Protein AF-A0A5B8M8N9-F1 (afdb_monomer)

pLDDT: mean 94.11, std 12.51, range [40.78, 98.94]

Structure (mmCIF, N/CA/C/O backbone):
data_AF-A0A5B8M8N9-F1
#
_entry.id   AF-A0A5B8M8N9-F1
#
loop_
_atom_site.group_PDB
_atom_site.id
_atom_site.type_symbol
_atom_site.label_atom_id
_atom_site.label_alt_id
_atom_site.label_comp_id
_atom_site.label_asym_id
_atom_site.label_entity_id
_atom_site.label_seq_id
_atom_site.pdbx_PDB_ins_code
_atom_site.Cartn_x
_atom_site.Cartn_y
_atom_site.Cartn_z
_atom_site.occupancy
_atom_site.B_iso_or_equiv
_atom_site.auth_seq_id
_atom_site.auth_comp_id
_atom_site.auth_asym_id
_atom_site.auth_atom_id
_atom_site.pdbx_PDB_model_num
ATOM 1 N N . MET A 1 1 ? -19.754 -28.609 23.657 1.00 47.62 1 MET A N 1
ATOM 2 C CA . MET A 1 1 ? -19.419 -27.193 23.909 1.00 47.62 1 MET A CA 1
ATOM 3 C C . MET A 1 1 ? -18.874 -26.633 22.603 1.00 47.62 1 MET A C 1
ATOM 5 O O . MET A 1 1 ? -17.771 -26.991 22.222 1.00 47.62 1 MET A O 1
ATOM 9 N N . ALA A 1 2 ? -19.706 -25.923 21.839 1.00 40.78 2 ALA A N 1
ATOM 10 C CA . ALA A 1 2 ? -19.340 -25.413 20.521 1.00 40.78 2 ALA A CA 1
ATOM 11 C C . ALA A 1 2 ? -18.418 -24.200 20.695 1.00 40.78 2 ALA A C 1
ATOM 13 O O . ALA A 1 2 ? -18.844 -23.181 21.236 1.00 40.78 2 ALA A O 1
ATOM 14 N N . LEU A 1 3 ? -17.156 -24.333 20.283 1.00 45.00 3 LEU A N 1
ATOM 15 C CA . LEU A 1 3 ? -16.245 -23.202 20.165 1.00 45.00 3 LEU A CA 1
ATOM 16 C C . LEU A 1 3 ? -16.791 -22.312 19.044 1.00 45.00 3 LEU A C 1
ATOM 18 O O . LEU A 1 3 ? -16.867 -22.737 17.892 1.00 45.00 3 LEU A O 1
ATOM 22 N N . GLN A 1 4 ? -17.242 -21.114 19.396 1.00 48.06 4 GLN A N 1
ATOM 23 C CA . GLN A 1 4 ? -17.637 -20.110 18.421 1.00 48.06 4 GLN A CA 1
ATOM 24 C C . GLN A 1 4 ? -16.433 -19.807 17.524 1.00 48.06 4 GLN A C 1
ATOM 26 O O . GLN A 1 4 ? -15.363 -19.430 17.998 1.00 48.06 4 GLN A O 1
ATOM 31 N N . LEU A 1 5 ? -16.625 -20.017 16.225 1.00 45.50 5 LEU A N 1
ATOM 32 C CA . LEU A 1 5 ? -15.738 -19.581 15.158 1.00 45.50 5 LEU A CA 1
ATOM 33 C C . LEU A 1 5 ? -15.610 -18.056 15.259 1.00 45.50 5 LEU A C 1
ATOM 35 O O . LEU A 1 5 ? -16.526 -17.332 14.868 1.00 45.50 5 LEU A O 1
ATOM 39 N N . PHE A 1 6 ? -14.503 -17.555 15.805 1.00 48.47 6 PHE A N 1
ATOM 40 C CA . PHE A 1 6 ? -14.138 -16.161 15.595 1.00 48.47 6 PHE A CA 1
ATOM 41 C C . PHE A 1 6 ? -13.933 -16.001 14.092 1.00 48.47 6 PHE A C 1
ATOM 43 O O . PHE A 1 6 ? -12.991 -16.553 13.526 1.00 48.47 6 PHE A O 1
ATOM 50 N N . SER A 1 7 ? -14.851 -15.302 13.429 1.00 50.38 7 SER A N 1
ATOM 51 C CA . SER A 1 7 ? -14.593 -14.788 12.092 1.00 50.38 7 SER A CA 1
ATOM 52 C C . SER A 1 7 ? -13.317 -13.955 12.193 1.00 50.38 7 SER A C 1
ATOM 54 O O . SER A 1 7 ? -13.316 -12.910 12.836 1.00 50.38 7 SER A O 1
ATOM 56 N N . THR A 1 8 ? -12.220 -14.448 11.619 1.00 60.56 8 THR A N 1
ATOM 57 C CA . THR A 1 8 ? -10.925 -13.753 11.568 1.00 60.56 8 THR A CA 1
ATOM 58 C C . THR A 1 8 ? -10.982 -12.496 10.709 1.00 60.56 8 THR A C 1
ATOM 60 O O . THR A 1 8 ? -10.022 -11.743 10.680 1.00 60.56 8 THR A O 1
ATOM 63 N N . ASP A 1 9 ? -12.100 -12.258 10.023 1.00 64.69 9 ASP A N 1
ATOM 64 C CA . ASP A 1 9 ? -12.346 -11.023 9.300 1.00 64.69 9 ASP A CA 1
ATOM 65 C C . ASP A 1 9 ? -12.490 -9.862 10.292 1.00 64.69 9 ASP A C 1
ATOM 67 O O . ASP A 1 9 ? -13.371 -9.873 11.160 1.00 64.69 9 ASP A O 1
ATOM 71 N N . ARG A 1 10 ? -11.640 -8.842 10.143 1.00 85.38 10 ARG A N 1
ATOM 72 C CA . ARG A 1 10 ? -11.710 -7.576 10.885 1.00 85.38 10 ARG A CA 1
ATOM 73 C C . ARG A 1 10 ? -12.194 -6.441 9.965 1.00 85.38 10 ARG A C 1
ATOM 75 O O . ARG A 1 10 ? -11.380 -5.595 9.587 1.00 85.38 10 ARG A O 1
ATOM 82 N N . PRO A 1 11 ? -13.500 -6.350 9.625 1.00 89.38 11 PRO A N 1
ATOM 83 C CA . PRO A 1 11 ? -14.015 -5.357 8.679 1.00 89.38 11 PRO A CA 1
ATOM 84 C C . PRO A 1 11 ? -13.657 -3.913 9.029 1.00 89.38 11 PRO A C 1
ATOM 86 O O . PRO A 1 11 ? -13.273 -3.147 8.153 1.00 89.38 11 PRO A O 1
ATOM 89 N N . ALA A 1 12 ? -13.739 -3.543 10.312 1.00 94.44 12 ALA A N 1
ATOM 90 C CA . ALA A 1 12 ? -13.399 -2.195 10.764 1.00 94.44 12 ALA A CA 1
ATOM 91 C C . ALA A 1 12 ? -11.910 -1.875 10.556 1.00 94.44 12 ALA A C 1
ATOM 93 O O . ALA A 1 12 ? -11.569 -0.782 10.114 1.00 94.44 12 ALA A O 1
ATOM 94 N N . ALA A 1 13 ? -11.029 -2.844 10.816 1.00 96.06 13 ALA A N 1
ATOM 95 C CA . ALA A 1 13 ? -9.597 -2.689 10.590 1.00 96.06 13 ALA A CA 1
ATOM 96 C C . ALA A 1 13 ? -9.284 -2.576 9.088 1.00 96.06 13 ALA A C 1
ATOM 98 O O . ALA A 1 13 ? -8.542 -1.689 8.682 1.00 96.06 13 ALA A O 1
ATOM 99 N N . ARG A 1 14 ? -9.919 -3.395 8.241 1.00 96.50 14 ARG A N 1
ATOM 100 C CA . ARG A 1 14 ? -9.787 -3.285 6.777 1.00 96.50 14 ARG A CA 1
ATOM 101 C C . ARG A 1 14 ? -10.274 -1.941 6.246 1.00 96.50 14 ARG A C 1
ATOM 103 O O . ARG A 1 14 ? -9.605 -1.333 5.417 1.00 96.50 14 ARG A O 1
ATOM 110 N N . ALA A 1 15 ? -11.410 -1.460 6.747 1.00 97.50 15 ALA A N 1
ATOM 111 C CA . ALA A 1 15 ? -11.928 -0.147 6.388 1.00 97.50 15 ALA A CA 1
ATOM 112 C C . ALA A 1 15 ? -10.958 0.975 6.790 1.00 97.50 15 ALA A C 1
ATOM 114 O O . ALA A 1 15 ? -10.766 1.900 6.006 1.00 97.50 15 ALA A O 1
ATOM 115 N N . ALA A 1 16 ? -10.308 0.869 7.955 1.00 98.44 16 ALA A N 1
ATOM 116 C CA . ALA A 1 16 ? -9.279 1.817 8.380 1.00 98.44 16 ALA A CA 1
ATOM 117 C C . ALA A 1 16 ? -8.069 1.815 7.432 1.00 98.44 16 ALA A C 1
ATOM 119 O O . ALA A 1 16 ? -7.662 2.885 6.995 1.00 98.44 16 ALA A O 1
ATOM 120 N N . ILE A 1 17 ? -7.567 0.638 7.032 1.00 98.75 17 ILE A N 1
ATOM 121 C CA . ILE A 1 17 ? -6.470 0.521 6.050 1.00 98.75 17 ILE A CA 1
ATOM 122 C C . ILE A 1 17 ? -6.835 1.237 4.752 1.00 98.75 17 ILE A C 1
ATOM 124 O O . ILE A 1 17 ? -6.090 2.094 4.287 1.00 98.75 17 ILE A O 1
ATOM 128 N N . VAL A 1 18 ? -7.992 0.908 4.174 1.00 98.69 18 VAL A N 1
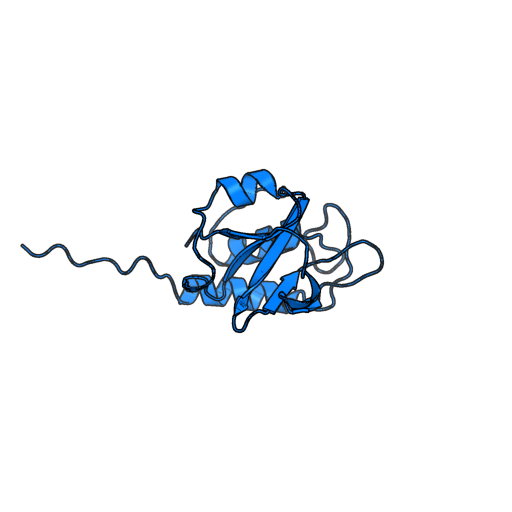ATOM 129 C CA . VAL A 1 18 ? -8.435 1.476 2.892 1.00 98.69 18 VAL A CA 1
ATOM 130 C C . VAL A 1 18 ? -8.647 2.986 3.001 1.00 98.69 18 VAL A C 1
ATOM 132 O O . VAL A 1 18 ? -8.197 3.728 2.130 1.00 98.69 18 VAL A O 1
ATOM 135 N N . ALA A 1 19 ? -9.300 3.457 4.066 1.00 98.75 19 ALA A N 1
ATOM 136 C CA . ALA A 1 19 ? -9.561 4.879 4.273 1.00 98.75 19 ALA A CA 1
ATOM 137 C C . ALA A 1 19 ? -8.267 5.679 4.469 1.00 98.75 19 ALA A C 1
ATOM 139 O O . ALA A 1 19 ? -8.114 6.742 3.868 1.00 98.75 19 ALA A O 1
ATOM 140 N N . THR A 1 20 ? -7.327 5.162 5.265 1.00 98.88 20 THR A N 1
ATOM 141 C CA . THR A 1 20 ? -6.019 5.794 5.458 1.00 98.88 20 THR A CA 1
ATOM 142 C C . THR A 1 20 ? -5.207 5.767 4.174 1.00 98.88 20 THR A C 1
ATOM 144 O O . THR A 1 20 ? -4.670 6.795 3.802 1.00 98.88 20 THR A O 1
ATOM 147 N N . ALA A 1 21 ? -5.158 4.655 3.441 1.00 98.81 21 ALA A N 1
ATOM 148 C CA . ALA A 1 21 ? -4.458 4.617 2.159 1.00 98.81 21 ALA A CA 1
ATOM 149 C C . ALA A 1 21 ? -5.024 5.678 1.192 1.00 98.81 21 ALA A C 1
ATOM 151 O O . ALA A 1 21 ? -4.271 6.480 0.643 1.00 98.81 21 ALA A O 1
ATOM 152 N N . LEU A 1 22 ? -6.356 5.762 1.057 1.00 98.81 22 LEU A N 1
ATOM 153 C CA . LEU A 1 22 ? -7.023 6.753 0.201 1.00 98.81 22 LEU A CA 1
ATOM 154 C C . LEU A 1 22 ? -6.737 8.202 0.594 1.00 98.81 22 LEU A C 1
ATOM 156 O O . LEU A 1 22 ? -6.714 9.053 -0.293 1.00 98.81 22 LEU A O 1
ATOM 160 N N . SER A 1 23 ? -6.506 8.511 1.875 1.00 98.81 23 SER A N 1
ATOM 161 C CA . SER A 1 23 ? -6.181 9.887 2.268 1.00 98.81 23 SER A CA 1
ATOM 162 C C . SER A 1 23 ? -4.842 10.360 1.704 1.00 98.81 23 SER A C 1
ATOM 164 O O . SER A 1 23 ? -4.617 11.564 1.637 1.00 98.81 23 SER A O 1
ATOM 166 N N . TYR A 1 24 ? -3.965 9.439 1.291 1.00 98.81 24 TYR A N 1
ATOM 167 C CA . TYR A 1 24 ? -2.693 9.755 0.642 1.00 98.81 24 TYR A CA 1
ATOM 168 C C . TYR A 1 24 ? -2.793 9.912 -0.874 1.00 98.81 24 TYR A C 1
ATOM 170 O O . TYR A 1 24 ? -1.796 10.308 -1.468 1.00 98.81 24 TYR A O 1
ATOM 178 N N . LEU A 1 25 ? -3.944 9.657 -1.505 1.00 98.81 25 LEU A N 1
ATOM 179 C CA . LEU A 1 25 ? -4.118 9.866 -2.946 1.00 98.81 25 LEU A CA 1
ATOM 180 C C . LEU A 1 25 ? -3.662 11.282 -3.353 1.00 98.81 25 LEU A C 1
ATOM 182 O O . LEU A 1 25 ? -4.094 12.270 -2.759 1.00 98.81 25 LEU A O 1
ATOM 186 N N . GLY A 1 26 ? -2.778 11.374 -4.349 1.00 98.69 26 GLY A N 1
ATOM 187 C CA . GLY A 1 26 ? -2.162 12.629 -4.795 1.00 98.69 26 GLY A CA 1
ATOM 188 C C . GLY A 1 26 ? -0.967 13.111 -3.961 1.00 98.69 26 GLY A C 1
ATOM 189 O O . GLY A 1 26 ? -0.438 14.185 -4.229 1.00 98.69 26 GLY A O 1
ATOM 190 N N . THR A 1 27 ? -0.522 12.360 -2.949 1.00 98.88 27 THR A N 1
ATOM 191 C CA . THR A 1 27 ? 0.718 12.677 -2.218 1.00 98.88 27 THR A CA 1
ATOM 192 C C . THR A 1 27 ? 1.929 12.389 -3.113 1.00 98.88 27 THR A C 1
ATOM 194 O O . THR A 1 27 ? 1.992 11.287 -3.658 1.00 98.88 27 THR A O 1
ATOM 197 N N . PRO A 1 28 ? 2.910 13.301 -3.236 1.00 98.75 28 PRO A N 1
ATOM 198 C CA . PRO A 1 28 ? 4.100 13.060 -4.047 1.00 98.75 28 PRO A CA 1
ATOM 199 C C . PRO A 1 28 ? 4.907 11.848 -3.591 1.00 98.75 28 PRO A C 1
ATOM 201 O O . PRO A 1 28 ? 5.063 11.605 -2.389 1.00 98.75 28 PRO A O 1
ATOM 204 N N . TYR A 1 29 ? 5.476 11.115 -4.545 1.00 98.75 29 TYR A N 1
ATOM 205 C CA . TYR A 1 29 ? 6.417 10.053 -4.228 1.00 98.75 29 TYR A CA 1
ATOM 206 C C . TYR A 1 29 ? 7.722 10.625 -3.672 1.00 98.75 29 TYR A C 1
ATOM 208 O O . TYR A 1 29 ? 8.343 11.493 -4.289 1.00 98.75 29 TYR A O 1
ATOM 216 N N . VAL A 1 30 ? 8.184 10.077 -2.547 1.00 98.75 30 VAL A N 1
ATOM 217 C CA . VAL A 1 30 ? 9.531 10.313 -2.009 1.00 98.75 30 VAL A CA 1
ATOM 218 C C . VAL A 1 30 ? 10.066 9.004 -1.442 1.00 98.75 30 VAL A C 1
ATOM 220 O O . VAL A 1 30 ? 9.449 8.435 -0.545 1.00 98.75 30 VAL A O 1
ATOM 223 N N . LEU A 1 31 ? 11.229 8.555 -1.927 1.00 98.31 31 LEU A N 1
ATOM 224 C CA . LEU A 1 31 ? 11.903 7.356 -1.420 1.00 98.31 31 LEU A CA 1
ATOM 225 C C . LEU A 1 31 ? 12.196 7.491 0.085 1.00 98.31 31 LEU A C 1
ATOM 227 O O . LEU A 1 31 ? 12.770 8.486 0.526 1.00 98.31 31 LEU A O 1
ATOM 231 N N . GLY A 1 32 ? 11.805 6.489 0.871 1.00 98.25 32 GLY A N 1
ATOM 232 C CA . GLY A 1 32 ? 11.873 6.487 2.334 1.00 98.25 32 GLY A CA 1
ATOM 233 C C . GLY A 1 32 ? 10.806 7.352 3.015 1.00 98.25 32 GLY A C 1
ATOM 234 O O . GLY A 1 32 ? 10.829 7.512 4.235 1.00 98.25 32 GLY A O 1
ATOM 235 N N . GLY A 1 33 ? 9.881 7.942 2.256 1.00 98.62 33 GLY A N 1
ATOM 236 C CA . GLY A 1 33 ? 8.828 8.808 2.774 1.00 98.62 33 GLY A CA 1
ATOM 237 C C . GLY A 1 33 ? 7.671 8.031 3.406 1.00 98.62 33 GLY A C 1
ATOM 238 O O . GLY A 1 33 ? 7.308 6.952 2.945 1.00 98.62 33 GLY A O 1
ATOM 239 N N . ALA A 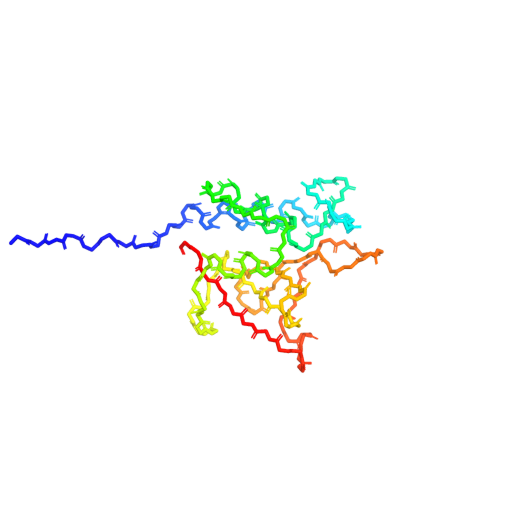1 34 ? 7.051 8.611 4.436 1.00 98.50 34 ALA A N 1
ATOM 240 C CA . ALA A 1 34 ? 5.893 8.049 5.142 1.00 98.50 34 ALA A CA 1
ATOM 241 C C . ALA A 1 34 ? 4.913 9.142 5.623 1.00 98.50 34 ALA A C 1
ATOM 243 O O . ALA A 1 34 ? 4.272 9.016 6.668 1.00 98.50 34 ALA A O 1
ATOM 244 N N . SER A 1 35 ? 4.820 10.266 4.906 1.00 98.56 35 SER A N 1
ATOM 245 C CA . SER A 1 35 ? 3.983 11.410 5.292 1.00 98.56 35 SER A CA 1
ATOM 246 C C . SER A 1 35 ? 3.350 12.092 4.074 1.00 98.56 35 SER A C 1
ATOM 248 O O . SER A 1 35 ? 3.688 11.802 2.933 1.00 98.56 35 SER A O 1
ATOM 250 N N . HIS A 1 36 ? 2.430 13.033 4.299 1.00 98.44 36 HIS A N 1
ATOM 251 C CA . HIS A 1 36 ? 1.808 13.799 3.209 1.00 98.44 36 HIS A CA 1
ATOM 252 C C . HIS A 1 36 ? 2.757 14.775 2.493 1.00 98.44 36 HIS A C 1
ATOM 254 O O . HIS A 1 36 ? 2.376 15.356 1.482 1.00 98.44 36 HIS A O 1
ATOM 260 N N . SER A 1 37 ? 3.984 14.975 2.987 1.00 98.25 37 SER A N 1
ATOM 261 C CA . SER A 1 37 ? 5.012 15.712 2.239 1.00 98.25 37 SER A CA 1
ATOM 262 C C . SER A 1 37 ? 5.793 14.822 1.269 1.00 98.25 37 SER A C 1
ATOM 264 O O . SER A 1 37 ? 6.614 15.337 0.518 1.00 98.25 37 SER A O 1
ATOM 266 N N . GLY A 1 38 ? 5.592 13.504 1.326 1.00 98.56 38 GLY A N 1
ATOM 267 C CA . GLY A 1 38 ? 6.337 12.537 0.537 1.00 98.56 38 GLY A CA 1
ATOM 268 C C . GLY A 1 38 ? 6.178 11.117 1.069 1.00 98.56 38 GLY A C 1
ATOM 269 O O . GLY A 1 38 ? 6.374 10.880 2.268 1.00 98.56 38 GLY A O 1
ATOM 270 N N . ILE A 1 39 ? 5.849 10.173 0.187 1.00 98.88 39 ILE A N 1
ATOM 271 C CA . ILE A 1 39 ? 5.629 8.773 0.563 1.00 98.88 39 ILE A CA 1
ATOM 272 C C . ILE A 1 39 ? 6.112 7.794 -0.507 1.00 98.88 39 ILE A C 1
ATOM 274 O O . ILE A 1 39 ? 5.951 8.069 -1.690 1.00 98.88 39 ILE A O 1
ATOM 278 N N . ASP A 1 40 ? 6.694 6.661 -0.113 1.00 98.88 40 ASP A N 1
ATOM 279 C CA . ASP A 1 40 ? 6.983 5.557 -1.040 1.00 98.88 40 ASP A CA 1
ATOM 280 C C . ASP A 1 40 ? 5.991 4.395 -0.880 1.00 98.88 40 ASP A C 1
ATOM 282 O O . ASP A 1 40 ? 5.047 4.452 -0.085 1.00 98.88 40 ASP A O 1
ATOM 286 N N . CYS A 1 41 ? 6.176 3.345 -1.681 1.00 98.75 41 CYS A N 1
ATOM 287 C CA . CYS A 1 41 ? 5.275 2.202 -1.745 1.00 98.75 41 CYS A CA 1
ATOM 288 C C . CYS A 1 41 ? 5.104 1.512 -0.383 1.00 98.75 41 CYS A C 1
ATOM 290 O O . CYS A 1 41 ? 3.981 1.341 0.097 1.00 98.75 41 CYS A O 1
ATOM 292 N N . SER A 1 42 ? 6.215 1.187 0.277 1.00 98.88 42 SER A N 1
ATOM 293 C CA . SER A 1 42 ? 6.219 0.522 1.580 1.00 98.88 42 SER A CA 1
ATOM 294 C C . SER A 1 42 ? 5.860 1.458 2.738 1.00 98.88 42 SER A C 1
ATOM 296 O O . SER A 1 42 ? 5.293 1.017 3.738 1.00 98.88 42 SER A O 1
ATOM 298 N N . GLY A 1 43 ? 6.115 2.758 2.605 1.00 98.88 43 GLY A N 1
ATOM 299 C CA . GLY A 1 43 ? 5.671 3.785 3.535 1.00 98.88 43 GLY A CA 1
ATOM 300 C C . GLY A 1 43 ? 4.151 3.924 3.529 1.00 98.88 43 GLY A C 1
ATOM 301 O O . GLY A 1 43 ? 3.543 3.980 4.597 1.00 98.88 43 GLY A O 1
ATOM 302 N N . LEU A 1 44 ? 3.523 3.900 2.346 1.00 98.94 44 LEU A N 1
ATOM 303 C CA . LEU A 1 44 ? 2.064 3.954 2.181 1.00 98.94 44 LEU A CA 1
ATOM 304 C C . LEU A 1 44 ? 1.367 2.778 2.866 1.00 98.94 44 LEU A C 1
ATOM 306 O O . LEU A 1 44 ? 0.414 2.968 3.624 1.00 98.94 44 LEU A O 1
ATOM 310 N N . THR A 1 45 ? 1.841 1.560 2.626 1.00 98.88 45 THR A N 1
ATOM 311 C CA . THR A 1 45 ? 1.278 0.367 3.266 1.00 98.88 45 THR A CA 1
ATOM 312 C C . THR A 1 45 ? 1.533 0.381 4.772 1.00 98.88 45 THR A C 1
ATOM 314 O O . THR A 1 45 ? 0.623 0.067 5.539 1.00 98.88 45 THR A O 1
ATOM 317 N N . MET A 1 46 ? 2.716 0.826 5.215 1.00 98.88 46 MET A N 1
ATOM 318 C CA . MET A 1 46 ? 3.059 0.952 6.632 1.00 98.88 46 MET A CA 1
ATOM 319 C C . MET A 1 46 ? 2.090 1.873 7.378 1.00 98.88 46 MET A C 1
ATOM 321 O O . MET A 1 46 ? 1.537 1.470 8.404 1.00 98.88 46 MET A O 1
ATOM 325 N N . VAL A 1 47 ? 1.844 3.085 6.871 1.00 98.88 47 VAL A N 1
ATOM 326 C CA . VAL A 1 47 ? 0.929 4.035 7.531 1.00 98.88 47 VAL A CA 1
ATOM 327 C C . VAL A 1 47 ? -0.525 3.566 7.472 1.00 98.88 47 VAL A C 1
ATOM 329 O O . VAL A 1 47 ? -1.258 3.729 8.449 1.00 98.88 47 VAL A O 1
ATOM 332 N N . ALA A 1 48 ? -0.939 2.921 6.376 1.00 98.81 48 ALA A N 1
ATOM 333 C CA . ALA A 1 48 ? -2.286 2.374 6.239 1.00 98.81 48 ALA A CA 1
ATOM 334 C C . ALA A 1 48 ? -2.550 1.240 7.244 1.00 98.81 48 ALA A C 1
ATOM 336 O O . ALA A 1 48 ? -3.567 1.242 7.937 1.00 98.81 48 ALA A O 1
ATOM 337 N N . TYR A 1 49 ? -1.616 0.297 7.385 1.00 98.69 49 TYR A N 1
ATOM 338 C CA . TYR A 1 49 ? -1.730 -0.802 8.349 1.00 98.69 49 TYR A CA 1
ATOM 339 C C . TYR A 1 49 ? -1.599 -0.342 9.805 1.00 98.69 49 TYR A C 1
ATOM 341 O O . TYR A 1 49 ? -2.279 -0.893 10.680 1.00 98.69 49 TYR A O 1
ATOM 349 N N . ALA A 1 50 ? -0.831 0.718 10.074 1.00 98.69 50 ALA A N 1
ATOM 350 C CA . ALA A 1 50 ? -0.747 1.310 11.407 1.00 98.69 50 ALA A CA 1
ATOM 351 C C . ALA A 1 50 ? -2.117 1.802 11.912 1.00 98.69 50 ALA A C 1
ATOM 353 O O . ALA A 1 50 ? -2.424 1.640 13.095 1.00 98.69 50 ALA A O 1
ATOM 354 N N . ALA A 1 51 ? -2.988 2.306 11.027 1.00 97.75 51 ALA A N 1
ATOM 355 C CA . ALA A 1 51 ? -4.358 2.703 11.376 1.00 97.75 51 ALA A CA 1
ATOM 356 C C . ALA A 1 51 ? -5.246 1.524 11.824 1.00 97.75 51 ALA A C 1
ATOM 358 O O . ALA A 1 51 ? -6.220 1.710 12.552 1.00 97.75 51 ALA A O 1
ATOM 359 N N . ALA A 1 52 ? -4.886 0.300 11.433 1.00 97.00 52 ALA A N 1
ATOM 360 C CA . ALA A 1 52 ? -5.506 -0.946 11.879 1.00 97.00 52 ALA A CA 1
ATOM 361 C C . ALA A 1 52 ? -4.794 -1.593 13.084 1.00 97.00 52 ALA A C 1
ATOM 363 O O . ALA A 1 52 ? -5.138 -2.713 13.473 1.00 97.00 52 ALA A O 1
ATOM 364 N N . GLY A 1 53 ? -3.807 -0.913 13.675 1.00 97.06 53 GLY A N 1
ATOM 365 C CA . GLY A 1 53 ? -3.015 -1.427 14.791 1.00 97.06 53 GLY A CA 1
ATOM 366 C C . GLY A 1 53 ? -2.003 -2.505 14.394 1.00 97.06 53 GLY A C 1
ATOM 367 O O . GLY A 1 53 ? -1.573 -3.271 15.253 1.00 97.06 53 GLY A O 1
ATOM 368 N N . VAL A 1 54 ? -1.635 -2.593 13.112 1.00 98.00 54 VAL A N 1
ATOM 369 C CA . VAL A 1 54 ? -0.617 -3.523 12.607 1.00 98.00 54 VAL A CA 1
ATOM 370 C C . VAL A 1 54 ? 0.636 -2.737 12.245 1.00 98.00 54 VAL A C 1
ATOM 372 O O . VAL A 1 54 ? 0.615 -1.885 11.362 1.00 98.00 54 VAL A O 1
ATOM 375 N N . SER A 1 55 ? 1.741 -3.020 12.930 1.00 98.25 55 SER A N 1
ATOM 376 C CA . SER A 1 55 ? 3.034 -2.412 12.621 1.00 98.25 55 SER A CA 1
ATOM 377 C C . SER A 1 55 ? 3.722 -3.170 11.495 1.00 98.25 55 SER A C 1
ATOM 379 O O . SER A 1 55 ? 3.931 -4.377 11.594 1.00 98.25 55 SER A O 1
ATOM 381 N N . LEU A 1 56 ? 4.108 -2.443 10.453 1.00 98.44 56 LEU A N 1
ATOM 382 C CA . LEU A 1 56 ? 4.896 -2.952 9.339 1.00 98.44 56 LEU A CA 1
ATOM 383 C C . L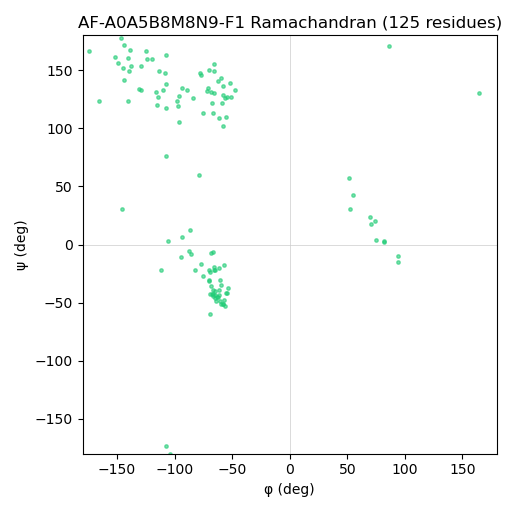EU A 1 56 ? 6.273 -2.298 9.322 1.00 98.44 56 LEU A C 1
ATOM 385 O O . LEU A 1 56 ? 6.424 -1.148 9.731 1.00 98.44 56 LEU A O 1
ATOM 389 N N . ALA A 1 57 ? 7.274 -3.029 8.835 1.00 98.38 57 ALA A N 1
ATOM 390 C CA . ALA A 1 57 ? 8.560 -2.434 8.503 1.00 98.38 57 ALA A CA 1
ATOM 391 C C . ALA A 1 57 ? 8.411 -1.534 7.270 1.00 98.38 57 ALA A C 1
ATOM 393 O O . ALA A 1 57 ? 7.609 -1.823 6.385 1.00 98.38 57 ALA A O 1
ATOM 394 N N . HIS A 1 58 ? 9.224 -0.485 7.172 1.00 98.62 58 HIS A N 1
ATOM 395 C CA . HIS A 1 58 ? 9.346 0.337 5.964 1.00 98.62 58 HIS A CA 1
ATOM 396 C C . HIS A 1 58 ? 10.244 -0.374 4.933 1.00 98.62 58 HIS A C 1
ATOM 398 O O . HIS A 1 58 ? 11.339 0.089 4.628 1.00 98.62 58 HIS A O 1
ATOM 404 N N . TYR A 1 59 ? 9.843 -1.577 4.507 1.00 98.62 59 TYR A N 1
ATOM 405 C CA . TYR A 1 59 ? 10.600 -2.422 3.579 1.00 98.62 59 TYR A CA 1
ATOM 406 C C . TYR A 1 59 ? 9.720 -3.546 3.015 1.00 98.62 59 TYR A C 1
ATOM 408 O O . TYR A 1 59 ? 9.158 -4.320 3.794 1.00 98.62 59 TYR A O 1
ATOM 416 N N . VAL A 1 60 ? 9.607 -3.645 1.687 1.00 98.62 60 VAL A N 1
ATOM 417 C CA . VAL A 1 60 ? 8.629 -4.519 1.008 1.00 98.62 60 VAL A CA 1
ATOM 418 C C . VAL A 1 60 ? 8.795 -6.011 1.347 1.00 98.62 60 VAL A C 1
ATOM 420 O O . VAL A 1 60 ? 7.811 -6.581 1.823 1.00 98.62 60 VAL A O 1
ATOM 423 N N . PRO A 1 61 ? 9.990 -6.633 1.253 1.00 98.50 61 PRO A N 1
ATOM 424 C CA . PRO A 1 61 ? 10.161 -8.053 1.590 1.00 98.50 61 PRO A CA 1
ATOM 425 C C . PRO A 1 61 ? 9.688 -8.415 3.001 1.00 98.50 61 PRO A C 1
ATOM 427 O O . PRO A 1 61 ? 9.010 -9.416 3.228 1.00 98.50 61 PRO A O 1
ATOM 430 N N . THR A 1 62 ? 9.982 -7.558 3.984 1.00 98.56 62 THR A N 1
ATOM 431 C CA . THR A 1 62 ? 9.549 -7.790 5.371 1.00 98.56 62 THR A CA 1
ATOM 432 C C . THR A 1 62 ? 8.036 -7.634 5.536 1.00 98.56 62 THR A C 1
ATOM 434 O O . THR A 1 62 ? 7.446 -8.298 6.389 1.00 98.56 62 THR A O 1
ATOM 437 N N . GLN A 1 63 ? 7.390 -6.765 4.753 1.00 98.62 63 GLN A N 1
ATOM 438 C CA . GLN A 1 63 ? 5.930 -6.640 4.756 1.00 98.62 63 GLN A CA 1
ATOM 439 C C . GLN A 1 63 ? 5.256 -7.864 4.147 1.00 98.62 63 GLN A C 1
ATOM 441 O O . GLN A 1 63 ? 4.267 -8.343 4.704 1.00 98.62 63 GLN A O 1
ATOM 446 N N . ASP A 1 64 ? 5.797 -8.377 3.042 1.00 98.56 64 ASP A N 1
ATOM 447 C CA . ASP A 1 64 ? 5.272 -9.576 2.396 1.00 98.56 64 ASP A CA 1
ATOM 448 C C . ASP A 1 64 ? 5.413 -10.800 3.309 1.00 98.56 64 ASP A C 1
ATOM 450 O O . ASP A 1 64 ? 4.433 -11.480 3.622 1.00 98.56 64 ASP A O 1
ATOM 454 N N . ALA A 1 65 ? 6.605 -10.999 3.877 1.00 98.06 65 ALA A N 1
ATOM 455 C CA . ALA A 1 65 ? 6.884 -12.090 4.808 1.00 98.06 65 ALA A CA 1
ATOM 456 C C . ALA A 1 65 ? 6.044 -12.045 6.102 1.00 98.06 65 ALA A C 1
ATOM 458 O O . ALA A 1 65 ? 5.911 -13.061 6.787 1.00 98.06 65 ALA A O 1
ATOM 459 N N . ALA A 1 66 ? 5.481 -10.886 6.466 1.00 97.56 66 ALA A N 1
ATOM 460 C CA . ALA A 1 66 ? 4.606 -10.749 7.631 1.00 97.56 66 ALA A CA 1
ATOM 461 C C . ALA A 1 66 ? 3.182 -11.283 7.389 1.00 97.56 66 ALA A C 1
ATOM 463 O O . ALA A 1 66 ? 2.433 -11.488 8.350 1.00 97.56 66 ALA A O 1
ATOM 464 N N . GLY A 1 67 ? 2.786 -11.478 6.130 1.00 95.81 67 GLY A N 1
ATOM 465 C CA . GLY A 1 67 ? 1.462 -11.963 5.769 1.00 95.81 67 GLY A CA 1
ATOM 466 C C . GLY A 1 67 ? 1.440 -13.400 5.267 1.00 95.81 67 GLY A C 1
ATOM 467 O O . GLY A 1 67 ? 2.409 -14.149 5.321 1.00 95.81 67 GLY A O 1
ATOM 468 N N . THR A 1 68 ? 0.263 -13.813 4.809 1.00 97.75 68 THR A N 1
ATOM 469 C CA . THR A 1 68 ? 0.044 -15.100 4.147 1.00 97.75 68 THR A CA 1
ATOM 470 C C . THR A 1 68 ? -0.346 -14.856 2.691 1.00 97.75 68 THR A C 1
ATOM 472 O O . THR A 1 68 ? -1.322 -14.131 2.460 1.00 97.75 68 THR A O 1
ATOM 475 N N . PRO A 1 69 ? 0.347 -15.473 1.717 1.00 97.25 69 PRO A N 1
ATOM 476 C CA . PRO A 1 69 ? -0.056 -15.420 0.320 1.00 97.25 69 PRO A CA 1
ATOM 477 C C . PRO A 1 69 ? -1.472 -15.965 0.123 1.00 97.25 69 PRO A C 1
ATOM 479 O O . PRO A 1 69 ? -1.846 -17.005 0.673 1.00 97.25 69 PRO A O 1
ATOM 482 N N . ILE A 1 70 ? -2.272 -15.274 -0.682 1.00 97.88 70 ILE A N 1
ATOM 483 C CA . ILE A 1 70 ? -3.647 -15.661 -1.003 1.00 97.88 70 ILE A CA 1
ATOM 484 C C . ILE A 1 70 ? -3.875 -15.667 -2.514 1.00 97.88 70 ILE A C 1
ATOM 486 O O . ILE A 1 70 ? -3.250 -14.939 -3.281 1.00 97.88 70 ILE A O 1
ATOM 490 N N . SER A 1 71 ? -4.830 -16.483 -2.960 1.00 97.44 71 SER A N 1
ATOM 491 C CA . SER A 1 71 ? -5.255 -16.465 -4.361 1.00 97.44 71 SER A CA 1
ATOM 492 C C . SER A 1 71 ? -5.922 -15.133 -4.717 1.00 97.44 71 SER A C 1
ATOM 494 O O . SER A 1 71 ? -6.656 -14.582 -3.893 1.00 97.44 71 SER A O 1
ATOM 496 N N . ALA A 1 72 ? -5.801 -14.698 -5.972 1.00 95.75 72 ALA A N 1
ATOM 497 C CA . ALA A 1 72 ? -6.492 -13.510 -6.481 1.00 95.75 72 ALA A CA 1
ATOM 498 C C . ALA A 1 72 ? -8.016 -13.544 -6.243 1.00 95.75 72 ALA A C 1
ATOM 500 O O . ALA A 1 72 ? -8.610 -12.536 -5.879 1.00 95.75 72 ALA A O 1
ATOM 501 N N . ALA A 1 73 ? -8.650 -14.717 -6.365 1.00 97.00 73 ALA A N 1
ATOM 502 C CA . ALA A 1 73 ? -10.085 -14.888 -6.109 1.00 97.00 73 ALA A CA 1
ATOM 503 C C . ALA A 1 73 ? -10.480 -14.669 -4.636 1.00 97.00 73 ALA A C 1
ATOM 505 O O . ALA A 1 73 ? -11.642 -14.405 -4.335 1.00 97.00 73 ALA A O 1
ATOM 506 N N . ALA A 1 74 ? -9.524 -14.795 -3.715 1.00 97.25 74 ALA A N 1
ATOM 507 C CA . ALA A 1 74 ? -9.731 -14.567 -2.292 1.00 97.25 74 ALA A CA 1
ATOM 508 C C . ALA A 1 74 ? -9.374 -13.139 -1.863 1.00 97.25 74 ALA A C 1
ATOM 510 O O . ALA A 1 74 ? -9.687 -12.791 -0.721 1.00 97.25 74 ALA A O 1
ATOM 511 N N . ALA A 1 75 ? -8.724 -12.348 -2.726 1.00 97.69 75 ALA A N 1
ATOM 512 C CA . ALA A 1 75 ? -8.266 -10.996 -2.427 1.00 97.69 75 ALA A CA 1
ATOM 513 C C . ALA A 1 75 ? -9.435 -10.062 -2.097 1.00 97.69 75 ALA A C 1
ATOM 515 O O . ALA A 1 75 ? -10.518 -10.138 -2.680 1.00 97.69 75 ALA A O 1
ATOM 516 N N . ARG A 1 76 ? -9.220 -9.187 -1.118 1.00 97.62 76 ARG A N 1
ATOM 517 C CA . ARG A 1 76 ? -10.213 -8.247 -0.590 1.00 97.62 76 ARG A CA 1
ATOM 518 C C . ARG A 1 76 ? -9.567 -6.887 -0.352 1.00 97.62 76 ARG A C 1
ATOM 520 O O . ARG A 1 76 ? -8.370 -6.841 -0.063 1.00 97.62 76 ARG A O 1
ATOM 527 N N . PRO A 1 77 ? -10.346 -5.792 -0.404 1.00 98.31 77 PRO A N 1
ATOM 528 C CA . PRO A 1 77 ? -9.835 -4.472 -0.072 1.00 98.31 77 PRO A CA 1
ATOM 529 C C . PRO A 1 77 ? -9.041 -4.462 1.242 1.00 98.31 77 PRO A C 1
ATOM 531 O O . PRO A 1 77 ? -9.466 -5.051 2.247 1.00 98.31 77 PRO A O 1
ATOM 534 N N . GLY A 1 78 ? -7.872 -3.828 1.206 1.00 98.25 78 GLY A N 1
ATOM 535 C CA . GLY A 1 78 ? -6.918 -3.769 2.310 1.00 98.25 78 GLY A CA 1
ATOM 536 C C . GLY A 1 78 ? -5.818 -4.835 2.282 1.00 98.25 78 GLY A C 1
ATOM 537 O O . GLY A 1 78 ? -4.838 -4.664 2.995 1.00 98.25 78 GLY A O 1
ATOM 538 N N . ASP A 1 79 ? -5.927 -5.905 1.484 1.00 98.62 79 ASP A N 1
ATOM 539 C CA . ASP A 1 79 ? -4.795 -6.829 1.284 1.00 98.62 79 ASP A CA 1
ATOM 540 C C . ASP A 1 79 ? -3.633 -6.126 0.563 1.00 98.62 79 ASP A C 1
ATOM 542 O O . ASP A 1 79 ? -3.849 -5.160 -0.171 1.00 98.62 79 ASP A O 1
ATOM 546 N N . LEU A 1 80 ? -2.408 -6.616 0.753 1.00 98.75 80 LEU A N 1
ATOM 547 C CA . LEU A 1 80 ? -1.256 -6.149 -0.013 1.00 98.75 80 LEU A CA 1
ATOM 548 C C . LEU A 1 80 ? -1.275 -6.755 -1.419 1.00 98.75 80 LEU A C 1
ATOM 550 O O . LEU A 1 80 ? -1.679 -7.907 -1.596 1.00 98.75 80 LEU A O 1
ATOM 554 N N . VAL A 1 81 ? -0.799 -5.988 -2.397 1.00 98.69 81 VAL A N 1
ATOM 555 C CA . VAL A 1 81 ? -0.373 -6.498 -3.705 1.00 98.69 81 VAL A CA 1
ATOM 556 C C . VAL A 1 81 ? 1.120 -6.241 -3.825 1.00 98.69 81 VAL A C 1
ATOM 558 O O . VAL A 1 81 ? 1.533 -5.087 -3.727 1.00 98.69 81 VAL A O 1
ATOM 561 N N . VAL A 1 82 ? 1.904 -7.299 -3.992 1.00 98.62 82 VAL A N 1
ATOM 562 C CA . VAL A 1 82 ? 3.370 -7.252 -4.071 1.00 98.62 82 VAL A CA 1
ATOM 563 C C . VAL A 1 82 ? 3.774 -7.570 -5.504 1.00 98.62 82 VAL A C 1
ATOM 565 O O . VAL A 1 82 ? 3.238 -8.509 -6.090 1.00 98.62 82 VAL A O 1
ATOM 568 N N . PHE A 1 83 ? 4.670 -6.770 -6.074 1.00 98.06 83 PHE A N 1
ATOM 569 C CA . PHE A 1 83 ? 5.079 -6.817 -7.477 1.00 98.06 83 PHE A CA 1
ATOM 570 C C . PHE A 1 83 ? 6.593 -6.987 -7.594 1.00 98.06 83 PHE A C 1
ATOM 572 O O . PHE A 1 83 ? 7.323 -6.636 -6.669 1.00 98.06 83 PHE A O 1
ATOM 579 N N . ASP A 1 84 ? 7.025 -7.456 -8.767 1.00 92.31 84 ASP A N 1
ATOM 580 C CA . ASP A 1 84 ? 8.415 -7.386 -9.242 1.00 92.31 84 ASP A CA 1
ATOM 581 C C . ASP A 1 84 ? 9.435 -7.937 -8.232 1.00 92.31 84 ASP A C 1
ATOM 583 O O . ASP A 1 84 ? 10.314 -7.228 -7.767 1.00 92.31 84 ASP A O 1
ATOM 587 N N . ASP A 1 85 ? 9.259 -9.203 -7.838 1.00 91.12 85 ASP A N 1
ATOM 588 C CA . ASP A 1 85 ? 10.152 -9.901 -6.892 1.00 91.12 85 ASP A CA 1
ATOM 589 C C . ASP A 1 85 ? 10.343 -9.159 -5.554 1.00 91.12 85 ASP A C 1
ATOM 591 O O . ASP A 1 85 ? 11.442 -9.065 -5.020 1.00 91.12 85 ASP A O 1
ATOM 595 N N . GLU A 1 86 ? 9.239 -8.634 -5.009 1.00 95.31 86 GLU A N 1
ATOM 596 C CA . GLU A 1 86 ? 9.201 -7.889 -3.742 1.00 95.31 86 GLU A CA 1
ATOM 597 C C . GLU A 1 86 ? 9.858 -6.493 -3.795 1.00 95.31 86 GLU A C 1
ATOM 599 O O . GLU A 1 86 ? 10.104 -5.902 -2.743 1.00 95.31 86 GLU A O 1
ATOM 604 N N . ASP A 1 87 ? 10.073 -5.905 -4.978 1.00 96.25 87 ASP A N 1
ATOM 605 C CA . ASP A 1 87 ? 10.590 -4.530 -5.101 1.00 96.25 87 ASP A CA 1
ATOM 606 C C . ASP A 1 87 ? 9.503 -3.449 -4.948 1.00 96.25 87 ASP A C 1
ATOM 608 O O . ASP A 1 87 ? 9.798 -2.302 -4.597 1.00 96.25 87 ASP A O 1
ATOM 612 N N . HIS A 1 88 ? 8.226 -3.784 -5.175 1.00 98.50 88 HIS A N 1
ATOM 613 C CA . HIS A 1 88 ? 7.129 -2.813 -5.108 1.00 98.50 88 HIS A CA 1
ATOM 614 C C . HIS A 1 88 ? 5.868 -3.370 -4.443 1.00 98.50 88 HIS A C 1
ATOM 616 O O . HIS A 1 88 ? 5.565 -4.560 -4.521 1.00 98.50 88 HIS A O 1
ATOM 622 N N . VAL A 1 89 ? 5.097 -2.499 -3.785 1.00 98.81 89 VAL A N 1
ATOM 623 C CA . VAL A 1 89 ? 3.885 -2.888 -3.051 1.00 98.81 89 VAL A CA 1
ATOM 624 C C . VAL A 1 89 ? 2.784 -1.833 -3.131 1.00 98.81 89 VAL A C 1
ATOM 626 O O . VAL A 1 89 ? 3.035 -0.632 -3.242 1.00 98.81 89 VAL A O 1
ATOM 629 N N . GLY A 1 90 ? 1.536 -2.279 -3.040 1.00 98.75 90 GLY A N 1
ATOM 630 C CA . GLY A 1 90 ? 0.370 -1.415 -2.892 1.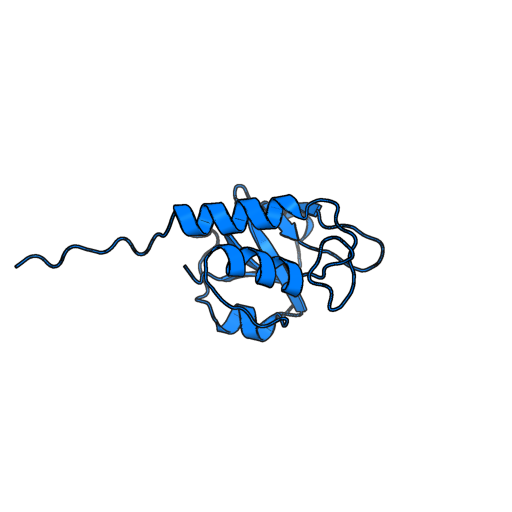00 98.75 90 GLY A CA 1
ATOM 631 C C . GLY A 1 90 ? -0.731 -2.044 -2.044 1.00 98.75 90 GLY A C 1
ATOM 632 O O . GLY A 1 90 ? -0.635 -3.190 -1.602 1.00 98.75 90 GLY A O 1
ATOM 633 N N . ILE A 1 91 ? -1.804 -1.283 -1.832 1.00 98.88 91 ILE A N 1
ATOM 634 C CA . ILE A 1 91 ? -3.024 -1.743 -1.163 1.00 98.88 91 ILE A CA 1
ATOM 635 C C . ILE A 1 91 ? -4.053 -2.121 -2.226 1.00 98.88 91 ILE A C 1
ATOM 637 O O . ILE A 1 91 ? -4.425 -1.298 -3.063 1.00 98.88 91 ILE A O 1
ATOM 641 N N . TYR A 1 92 ? -4.551 -3.356 -2.189 1.00 98.75 92 TYR A N 1
ATOM 642 C CA . TYR A 1 92 ? -5.653 -3.772 -3.044 1.00 98.75 92 TYR A CA 1
ATOM 643 C C . TYR A 1 92 ? -6.925 -3.017 -2.658 1.00 98.75 92 TYR A C 1
ATOM 645 O O . TYR A 1 92 ? -7.314 -2.992 -1.489 1.00 98.75 92 TYR A O 1
ATOM 653 N N . MET A 1 93 ? -7.605 -2.443 -3.647 1.00 98.56 93 MET A N 1
ATOM 654 C CA . MET A 1 93 ? -8.809 -1.627 -3.445 1.00 98.56 93 MET A CA 1
ATOM 655 C C . MET A 1 93 ? -10.093 -2.352 -3.867 1.00 98.56 93 MET A C 1
ATOM 657 O O . MET A 1 93 ? -11.186 -1.799 -3.760 1.00 98.56 93 MET A O 1
ATOM 661 N N . GLY A 1 94 ? -9.983 -3.613 -4.300 1.00 97.62 94 GLY A N 1
ATOM 662 C CA . GLY A 1 94 ? -11.080 -4.348 -4.929 1.00 97.62 94 GLY A CA 1
ATOM 663 C C . GLY A 1 94 ? -11.160 -4.082 -6.431 1.00 97.62 94 GLY A C 1
ATOM 664 O O . GLY A 1 94 ? -10.456 -3.231 -6.964 1.00 97.62 94 GLY A O 1
ATOM 665 N N . ASN A 1 95 ? -12.008 -4.839 -7.133 1.00 96.62 95 ASN A N 1
ATOM 666 C CA . ASN A 1 95 ? -12.297 -4.653 -8.565 1.00 96.62 95 ASN A CA 1
ATOM 667 C C . ASN A 1 95 ? -11.057 -4.602 -9.477 1.00 9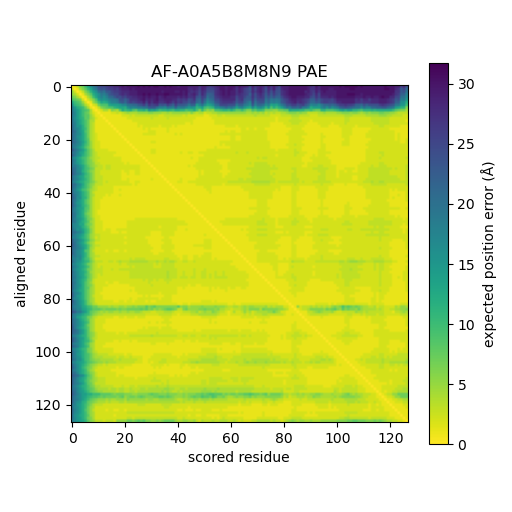6.62 95 ASN A C 1
ATOM 669 O O . ASN A 1 95 ? -11.057 -3.930 -10.504 1.00 96.62 95 ASN A O 1
ATOM 673 N N . GLY A 1 96 ? -9.989 -5.306 -9.095 1.00 97.31 96 GLY A N 1
ATOM 674 C CA . GLY A 1 96 ? -8.739 -5.299 -9.856 1.00 97.31 96 GLY A CA 1
ATOM 675 C C . GLY A 1 96 ? -7.988 -3.968 -9.788 1.00 97.31 96 GLY A C 1
ATOM 676 O O . GLY A 1 96 ? -7.224 -3.680 -10.700 1.00 97.31 96 GLY A O 1
ATOM 677 N N . GLN A 1 97 ? -8.213 -3.154 -8.755 1.00 98.62 97 GLN A N 1
ATOM 678 C CA . GLN A 1 97 ? -7.523 -1.883 -8.548 1.00 98.62 97 GLN A CA 1
ATOM 679 C C . GLN A 1 97 ? -6.533 -1.959 -7.386 1.00 98.62 97 GLN A C 1
ATOM 681 O O . GLN A 1 97 ? -6.774 -2.652 -6.393 1.00 98.62 97 GLN A O 1
ATOM 686 N N . VAL A 1 98 ? -5.443 -1.208 -7.496 1.00 98.81 98 VAL A N 1
ATOM 687 C CA . VAL A 1 98 ? -4.398 -1.074 -6.479 1.00 98.81 98 VAL A CA 1
ATOM 688 C C . VAL A 1 98 ? -4.101 0.402 -6.248 1.00 98.81 98 VAL A C 1
ATOM 690 O O . VAL A 1 98 ? -3.970 1.169 -7.198 1.00 98.81 98 VAL A O 1
ATOM 693 N N . LEU A 1 99 ? -4.023 0.812 -4.985 1.00 98.94 99 LEU A N 1
ATOM 694 C CA . LEU A 1 99 ? -3.503 2.121 -4.609 1.00 98.94 99 LEU A CA 1
ATOM 695 C C . LEU A 1 99 ? -2.031 1.970 -4.227 1.00 98.94 99 LEU A C 1
ATOM 697 O O . LEU A 1 99 ? -1.700 1.132 -3.384 1.00 98.94 99 LEU A O 1
ATOM 701 N N . HIS A 1 100 ? -1.155 2.768 -4.824 1.00 98.88 100 HIS A N 1
ATOM 702 C CA . HIS A 1 100 ? 0.286 2.686 -4.585 1.00 98.88 100 HIS A CA 1
ATOM 703 C C . HIS A 1 100 ? 0.970 4.041 -4.783 1.00 98.88 100 HIS A C 1
ATOM 705 O O . HIS A 1 100 ? 0.424 4.933 -5.427 1.00 98.88 100 HIS A O 1
ATOM 711 N N . ALA A 1 101 ? 2.180 4.178 -4.238 1.00 98.75 101 ALA A N 1
ATOM 712 C CA . ALA A 1 101 ? 3.097 5.262 -4.573 1.00 98.75 101 ALA A CA 1
ATOM 713 C C . ALA A 1 101 ? 4.081 4.735 -5.641 1.00 98.75 101 ALA A C 1
ATOM 715 O O . ALA A 1 101 ? 4.927 3.913 -5.296 1.00 98.75 101 ALA A O 1
ATOM 716 N N . PRO A 1 102 ? 3.953 5.115 -6.924 1.00 97.50 102 PRO A N 1
ATOM 717 C CA . PRO A 1 102 ? 4.622 4.438 -8.040 1.00 97.50 102 PRO A CA 1
ATOM 718 C C . PRO A 1 102 ? 6.144 4.616 -8.079 1.00 97.50 102 PRO A C 1
ATOM 720 O O . PRO A 1 102 ? 6.869 3.632 -8.104 1.00 97.50 102 PRO A O 1
ATOM 723 N N . THR A 1 103 ? 6.624 5.855 -8.186 1.00 97.56 103 THR A N 1
ATOM 724 C CA . THR A 1 103 ? 8.042 6.192 -8.388 1.00 97.56 103 THR A CA 1
ATOM 725 C C . THR A 1 103 ? 8.228 7.708 -8.313 1.00 97.56 103 THR A C 1
ATOM 727 O O . THR A 1 103 ? 7.256 8.461 -8.404 1.00 97.56 103 THR A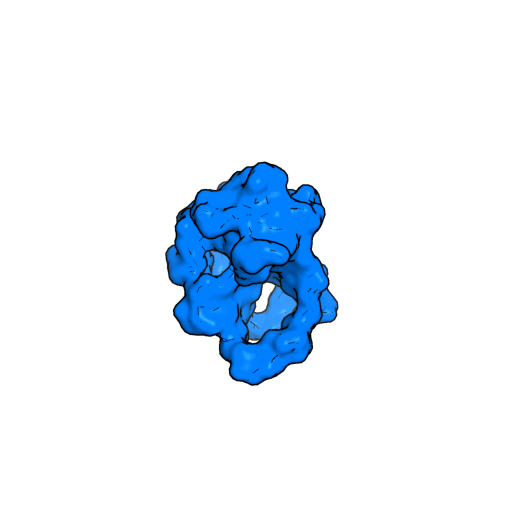 O 1
ATOM 730 N N . GLU A 1 104 ? 9.475 8.166 -8.201 1.00 96.50 104 GLU A N 1
ATOM 731 C CA . GLU A 1 104 ? 9.845 9.582 -8.216 1.00 96.50 104 GLU A CA 1
ATOM 732 C C . GLU A 1 104 ? 9.260 10.330 -9.426 1.00 96.50 104 GLU A C 1
ATOM 734 O O . GLU A 1 104 ? 9.222 9.817 -10.547 1.00 96.50 104 GLU A O 1
ATOM 739 N N . GLY A 1 105 ? 8.783 11.555 -9.183 1.00 96.88 105 GLY A N 1
ATOM 740 C CA . GLY A 1 105 ? 8.127 12.392 -10.191 1.00 96.88 105 GLY A CA 1
ATOM 741 C C . GLY A 1 105 ? 6.649 12.068 -10.431 1.00 96.88 105 GLY A C 1
ATOM 742 O O . GLY A 1 105 ? 6.022 12.703 -11.279 1.00 96.88 105 GLY A O 1
ATOM 743 N N . ARG A 1 106 ? 6.085 11.108 -9.693 1.00 98.31 106 ARG A N 1
ATOM 744 C CA . ARG A 1 106 ? 4.659 10.772 -9.699 1.00 98.31 106 ARG A CA 1
ATOM 745 C C . ARG A 1 106 ? 4.083 10.84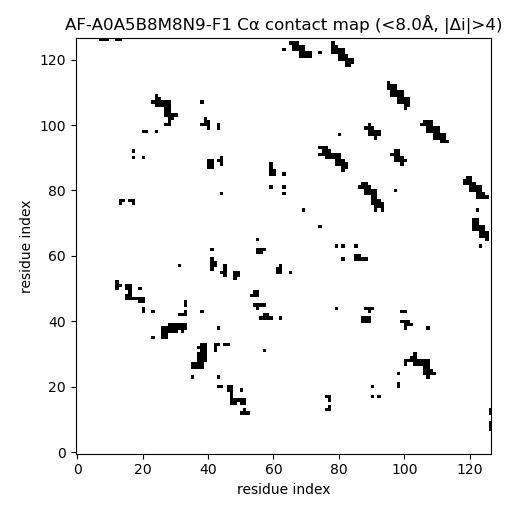3 -8.288 1.00 98.31 106 ARG A C 1
ATOM 747 O O . ARG A 1 106 ? 4.822 10.863 -7.306 1.00 98.31 106 ARG A O 1
ATOM 754 N N . ASP A 1 107 ? 2.760 10.837 -8.209 1.00 98.81 107 ASP A N 1
ATOM 755 C CA . ASP A 1 107 ? 2.020 10.894 -6.953 1.00 98.81 107 ASP A CA 1
ATOM 756 C C . ASP A 1 107 ? 1.379 9.538 -6.646 1.00 98.81 107 ASP A C 1
ATOM 758 O O . ASP A 1 107 ? 1.233 8.690 -7.529 1.00 98.81 107 ASP A O 1
ATOM 762 N N . VAL A 1 108 ? 0.967 9.336 -5.393 1.00 98.88 108 VAL A N 1
ATOM 763 C CA . VAL A 1 108 ? 0.117 8.205 -5.010 1.00 98.88 108 VAL A CA 1
ATOM 764 C C . VAL A 1 108 ? -1.129 8.203 -5.879 1.00 98.88 108 VAL A C 1
ATOM 766 O O . VAL A 1 108 ? -1.871 9.187 -5.930 1.00 98.88 108 VAL A O 1
ATOM 769 N N . GLU A 1 109 ? -1.394 7.072 -6.511 1.00 98.75 109 GLU A N 1
ATOM 770 C CA . GLU A 1 109 ? -2.457 6.937 -7.492 1.00 98.75 109 GLU A CA 1
ATOM 771 C C . GLU A 1 109 ? -3.178 5.600 -7.363 1.00 98.75 109 GLU A C 1
ATOM 773 O O . GLU A 1 109 ? -2.684 4.643 -6.759 1.00 98.75 109 GLU A O 1
ATOM 778 N N . LEU A 1 110 ? -4.388 5.567 -7.919 1.00 98.69 110 LEU A N 1
ATOM 779 C CA . LEU A 1 110 ? -5.171 4.355 -8.084 1.00 98.69 110 LEU A CA 1
ATOM 780 C C . LEU A 1 110 ? -4.963 3.843 -9.505 1.00 98.69 110 LEU A C 1
ATOM 782 O O . LEU A 1 110 ? -5.339 4.524 -10.459 1.00 98.69 110 LEU A O 1
ATOM 786 N N . ASP A 1 111 ? -4.427 2.637 -9.631 1.00 98.25 111 ASP A N 1
ATOM 787 C CA . ASP A 1 111 ? -4.170 2.001 -10.917 1.00 98.25 111 ASP A CA 1
ATOM 788 C C . ASP A 1 111 ? -4.948 0.685 -11.053 1.00 98.25 111 ASP A C 1
ATOM 790 O O . ASP A 1 111 ? -5.407 0.090 -10.070 1.00 98.25 111 ASP A O 1
ATOM 794 N N . SER A 1 112 ? -5.142 0.231 -12.288 1.00 98.06 112 SER A N 1
ATOM 795 C CA . SER A 1 112 ? -5.722 -1.079 -12.565 1.00 98.06 112 SER A CA 1
ATOM 796 C C . SER A 1 112 ? -4.624 -2.128 -12.640 1.00 98.06 112 SER A C 1
ATOM 798 O O . SER A 1 112 ? -3.677 -1.970 -13.388 1.00 98.06 112 SER A O 1
ATOM 800 N N . LEU A 1 113 ? -4.788 -3.275 -11.986 1.00 96.94 113 LEU A N 1
ATOM 801 C CA . LEU A 1 113 ? -3.844 -4.394 -12.093 1.00 96.94 113 LEU A CA 1
ATOM 802 C C . LEU A 1 113 ? -3.642 -4.886 -13.536 1.00 96.94 113 LEU A C 1
ATOM 804 O O . LEU A 1 113 ? -2.649 -5.545 -13.822 1.00 96.94 113 LEU A O 1
ATOM 808 N N . SER A 1 114 ? -4.542 -4.561 -14.471 1.00 96.31 114 SER A N 1
ATOM 809 C CA . SER A 1 114 ? -4.326 -4.869 -15.886 1.00 96.31 114 SER A CA 1
ATOM 810 C C . SER A 1 114 ? -3.217 -4.039 -16.540 1.00 96.31 114 SER A C 1
ATOM 812 O O . SER A 1 114 ? -2.668 -4.491 -17.538 1.00 96.31 114 SER A O 1
ATOM 814 N N . THR A 1 115 ? -2.877 -2.851 -16.026 1.00 94.94 115 THR A N 1
ATOM 815 C CA . THR A 1 115 ? -1.737 -2.055 -16.535 1.00 94.94 115 THR A CA 1
ATOM 816 C C . THR A 1 115 ? -0.397 -2.707 -16.189 1.00 94.94 115 THR A C 1
ATOM 818 O O . THR A 1 115 ? 0.584 -2.509 -16.897 1.00 94.94 115 THR A O 1
ATOM 821 N N . TRP A 1 116 ? -0.391 -3.566 -15.166 1.00 91.88 116 TRP A N 1
ATOM 822 C CA . TRP A 1 116 ? 0.741 -4.376 -14.718 1.00 91.88 116 TRP A CA 1
ATOM 823 C C . TRP A 1 116 ? 0.852 -5.706 -15.475 1.00 91.88 116 TRP A C 1
ATOM 825 O O . TRP A 1 116 ? 1.587 -6.603 -15.064 1.00 91.88 116 TRP A O 1
ATOM 835 N N . SER A 1 117 ? 0.116 -5.881 -16.580 1.00 88.44 117 SER A N 1
ATOM 836 C CA . SER A 1 117 ? 0.157 -7.116 -17.365 1.00 88.44 117 SER A CA 1
ATOM 837 C C . SER A 1 117 ? 1.586 -7.443 -17.811 1.00 88.44 117 SER A C 1
ATOM 839 O O . SER A 1 117 ? 2.236 -6.625 -18.458 1.00 88.44 117 SER A O 1
ATOM 841 N N . GLY A 1 118 ? 2.051 -8.654 -17.504 1.00 90.81 118 GLY A N 1
ATOM 842 C CA . GLY A 1 118 ? 3.416 -9.096 -17.810 1.00 90.81 118 GLY A CA 1
ATOM 843 C C . GLY A 1 118 ? 4.417 -8.890 -16.671 1.00 90.81 118 GLY A C 1
ATOM 844 O O . GLY A 1 118 ? 5.503 -9.455 -16.742 1.00 90.81 118 GLY A O 1
ATOM 845 N N . ILE A 1 119 ? 4.037 -8.169 -15.613 1.00 93.69 119 ILE A N 1
ATOM 846 C CA . ILE A 1 119 ? 4.771 -8.115 -14.346 1.00 93.69 119 ILE A CA 1
ATOM 847 C C . ILE A 1 119 ? 4.181 -9.157 -13.395 1.00 93.69 119 ILE A C 1
ATOM 849 O O . ILE A 1 119 ? 2.960 -9.297 -13.282 1.00 93.69 119 ILE A O 1
ATOM 853 N N . ALA A 1 120 ? 5.047 -9.920 -12.730 1.00 94.88 120 ALA A N 1
ATOM 854 C CA . ALA A 1 120 ? 4.615 -10.872 -11.718 1.00 94.88 120 ALA A CA 1
ATOM 855 C C . ALA A 1 120 ? 4.132 -10.122 -10.471 1.00 94.88 120 ALA A C 1
ATOM 857 O O . ALA A 1 120 ? 4.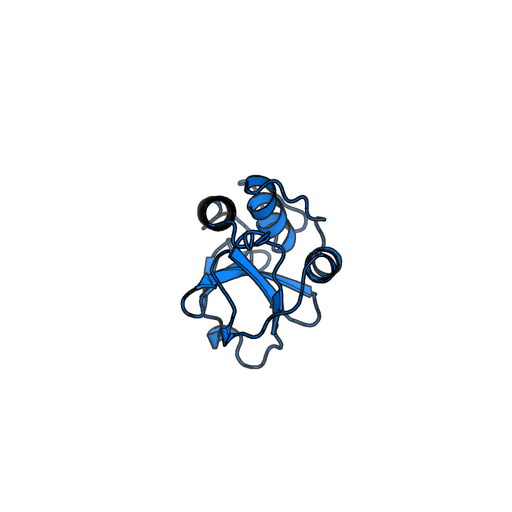784 -9.185 -10.010 1.00 94.88 120 ALA A O 1
ATOM 858 N N . TYR A 1 121 ? 2.994 -10.550 -9.929 1.00 97.88 121 TYR A N 1
ATOM 859 C CA . TYR A 1 121 ? 2.488 -10.053 -8.659 1.00 97.88 121 TYR A CA 1
ATOM 860 C C . TYR A 1 121 ? 1.694 -11.124 -7.916 1.00 97.88 121 TYR A C 1
ATOM 862 O O . TYR A 1 121 ? 1.117 -12.035 -8.522 1.00 97.88 121 TYR A O 1
ATOM 870 N N . HIS A 1 122 ? 1.611 -10.975 -6.600 1.00 98.19 122 HIS A N 1
ATOM 871 C CA . HIS A 1 122 ? 0.774 -11.797 -5.732 1.00 98.19 122 HIS A CA 1
ATOM 872 C C . HIS A 1 122 ? 0.079 -10.952 -4.669 1.00 98.19 122 HIS A C 1
ATOM 874 O O . HIS A 1 122 ? 0.367 -9.772 -4.477 1.00 98.19 122 HIS A O 1
ATOM 880 N N . PHE A 1 123 ? -0.898 -11.567 -4.008 1.00 98.56 123 PHE A N 1
ATOM 881 C CA . PHE A 1 123 ? -1.651 -10.943 -2.931 1.00 98.56 123 PHE A CA 1
ATOM 882 C C . PHE A 1 123 ? -1.239 -11.541 -1.598 1.00 98.56 123 PHE A C 1
ATOM 884 O O . PHE A 1 123 ? -1.171 -12.765 -1.467 1.00 98.56 123 PHE A O 1
ATOM 891 N N . THR A 1 124 ? -1.092 -10.682 -0.597 1.00 97.94 124 THR A N 1
ATOM 892 C CA . THR A 1 124 ? -0.693 -11.082 0.751 1.00 97.94 124 THR A CA 1
ATOM 893 C C . THR A 1 124 ? -1.647 -10.498 1.784 1.00 97.94 124 THR A C 1
ATOM 895 O O . THR A 1 124 ? -2.016 -9.322 1.738 1.00 97.94 124 THR A O 1
ATOM 898 N N . ARG A 1 125 ? -2.092 -11.341 2.722 1.00 97.94 125 ARG A N 1
ATOM 899 C CA . ARG A 1 125 ? -3.068 -10.985 3.758 1.00 97.94 125 ARG A CA 1
ATOM 900 C C . ARG A 1 125 ? -2.471 -11.078 5.151 1.00 97.94 125 ARG A C 1
ATOM 902 O O . ARG A 1 125 ? -1.919 -12.110 5.516 1.00 97.94 125 ARG A O 1
ATOM 909 N N . LEU A 1 126 ? -2.678 -10.030 5.946 1.00 95.75 126 LEU A N 1
ATOM 910 C CA . LEU A 1 126 ? -2.239 -9.974 7.342 1.00 95.75 126 LEU A CA 1
ATOM 911 C C . LEU A 1 126 ? -3.402 -9.983 8.348 1.00 95.75 126 LEU A C 1
ATOM 913 O O . LEU A 1 126 ? -3.198 -10.325 9.515 1.00 95.75 126 LEU A O 1
ATOM 917 N N . ILE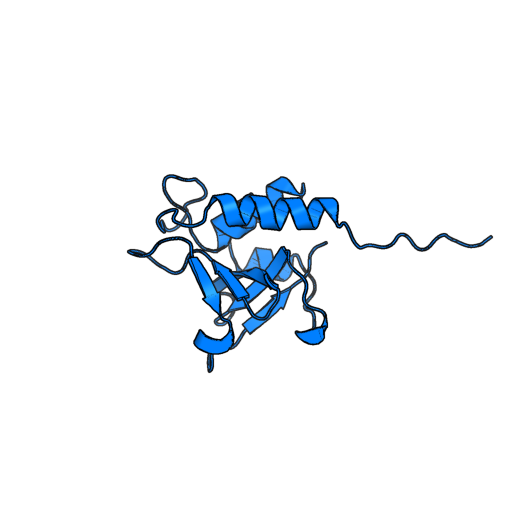 A 1 127 ? -4.617 -9.594 7.933 1.00 90.75 127 ILE A N 1
ATOM 918 C CA . ILE A 1 127 ? -5.785 -9.450 8.822 1.00 90.75 127 ILE A CA 1
ATOM 919 C C . ILE A 1 127 ? -7.091 -9.971 8.240 1.00 90.75 127 ILE A C 1
ATOM 921 O O . ILE A 1 127 ? -7.172 -10.191 7.010 1.00 90.75 127 ILE A O 1
#

Nearest PDB structures (foldseek):
  8er5-assembly1_B  TM=8.956E-01  e=2.765E-11  [Clostridium] innocuum 2959
  8v3w-assembly1_b  TM=9.031E-01  e=2.832E-09  Clostridioides difficile
  3h41-assembly1_A  TM=9.112E-01  e=4.441E-08  Bacillus cereus ATCC 10987
  4fdy-assembly2_B  TM=8.094E-01  e=1.738E-08  Staphylococcus aureus subsp. aureus Mu50
  8xup-assembly2_K  TM=8.575E-01  e=5.033E-08  Escherichia coli K-12

Secondary structure (DSSP, 8-state):
----------HHHHHHHHHHHHHTTTPBB-TT-EETTEE-HHHHHHHHHHTTT----SSHHHHHHTSEEE-GGG--TT-EEEETTTTEEEEEEETTEEEE--STT-B-EEEEGGGGTTS-EEEEE--

InterPro domains:
  IPR000064 Endopeptidase, NLPC/P60 domain [PF00877] (26-115)
  IPR000064 Endopeptidase, NLPC/P60 domain [PS51935] (11-127)
  IPR038765 Papain-like cysteine peptidase superfamily [SSF54001] (10-125)
  IPR051794 Peptidoglycan endopeptidase RipA/RipB-like [PTHR47359] (11-125)

Radius of gyration: 14.31 Å; Cα contacts (8 Å, |Δi|>4): 268; chains: 1; bounding box: 31×43×42 Å

Organism: NCBI:txid2599293

Sequence (127 aa):
MALQLFSTDRPAARAAIVATALSYLGTPYVLGGASHSGIDCSGLTMVAYAAAGVSLAHYVPTQDAAGTPISAAAARPGDLVVFDDEDHVGIYMGNGQVLHAPTEGRDVELDSLSTWSGIAYHFTRLI

Mean predicted aligned error: 4.21 Å

Solvent-accessible surface area (backbone atoms only — not comparable to full-atom values): 6815 Å² total; per-residue (Å²): 135,85,79,78,79,74,71,72,72,48,66,69,37,34,50,34,19,44,52,48,43,58,71,44,57,67,25,41,27,27,89,90,18,71,48,80,90,17,20,19,23,34,23,45,49,23,58,10,34,43,65,46,75,40,88,52,53,83,38,45,55,61,44,53,72,68,32,44,80,48,56,80,92,72,62,46,53,46,25,38,35,37,27,62,93,45,77,40,38,26,35,26,63,42,96,60,29,33,39,32,25,80,42,80,93,38,41,19,43,80,45,51,57,73,80,46,66,93,57,60,69,51,35,29,40,78,105

Foldseek 3Di:
DDDDPPPPDDPVLLVQLLVQLVVQFFQADDVVDQDSVHDAFLSSLQRSNVSSVDHFDSAQVRRQVLFAWDDPVPDDFQWKKAWDVRPGIFTDHPPQWTFGNDDHPDGTHIDGVVVVPPIDITTTDND